Protein AF-A0A2M7G6U2-F1 (afdb_monomer_lite)

Sequence (77 aa):
MVVARKLRKDPKLRELPVLIITGIREQIAFLFPGQPVHPHFVELDELVEKPVEPKLLLEKVSTLLKMAEEKRSQAKK

pLDDT: mean 73.67, std 17.25, range [39.06, 95.0]

Structure (mmCIF, N/CA/C/O backbone):
data_AF-A0A2M7G6U2-F1
#
_entry.id   AF-A0A2M7G6U2-F1
#
loop_
_atom_site.group_PDB
_atom_site.id
_atom_site.type_symbol
_atom_site.label_atom_id
_atom_site.label_alt_id
_atom_site.label_comp_id
_atom_site.label_asym_id
_atom_site.label_entity_id
_atom_site.label_seq_id
_atom_site.pdbx_PDB_ins_code
_atom_site.Cartn_x
_atom_site.Cartn_y
_atom_site.Cartn_z
_atom_site.occupancy
_atom_site.B_iso_or_equiv
_atom_site.auth_seq_id
_atom_site.auth_comp_id
_atom_site.auth_asym_id
_atom_site.auth_atom_id
_atom_site.pdbx_PDB_model_num
ATOM 1 N N . MET A 1 1 ? -7.335 -3.731 -8.930 1.00 58.84 1 MET A N 1
ATOM 2 C CA . MET A 1 1 ? -8.408 -2.917 -8.302 1.00 58.84 1 MET A CA 1
ATOM 3 C C . MET A 1 1 ? -9.515 -3.738 -7.630 1.00 58.84 1 MET A C 1
ATOM 5 O O . MET A 1 1 ? -9.977 -3.315 -6.580 1.00 58.84 1 MET A O 1
ATOM 9 N N . VAL A 1 2 ? -9.919 -4.910 -8.151 1.00 68.50 2 VAL A N 1
ATOM 10 C CA . VAL A 1 2 ? -10.939 -5.786 -7.516 1.00 68.50 2 VAL A CA 1
ATOM 11 C C . VAL A 1 2 ? -10.618 -6.115 -6.051 1.00 68.50 2 VAL A C 1
ATOM 13 O O . VAL A 1 2 ? -11.503 -6.042 -5.207 1.00 68.50 2 VAL A O 1
ATOM 16 N N . VAL A 1 3 ? -9.353 -6.414 -5.738 1.00 80.31 3 VAL A N 1
ATOM 17 C CA . VAL A 1 3 ? -8.906 -6.676 -4.357 1.00 80.31 3 VAL A CA 1
ATOM 18 C C . VAL A 1 3 ? -9.100 -5.448 -3.470 1.00 80.31 3 VAL A C 1
ATOM 20 O O . VAL A 1 3 ? -9.748 -5.555 -2.441 1.00 80.31 3 VAL A O 1
ATOM 23 N N . ALA A 1 4 ? -8.647 -4.267 -3.897 1.00 77.31 4 ALA A N 1
ATOM 24 C CA . ALA A 1 4 ? -8.847 -3.036 -3.131 1.00 77.31 4 ALA A CA 1
ATOM 25 C C . ALA A 1 4 ? -10.330 -2.716 -2.880 1.00 77.31 4 ALA A C 1
ATOM 27 O O . ALA A 1 4 ? -10.706 -2.336 -1.776 1.00 77.31 4 ALA A O 1
ATOM 28 N N . ARG A 1 5 ? -11.203 -2.960 -3.868 1.00 77.00 5 ARG A N 1
ATOM 29 C CA . ARG A 1 5 ? -12.659 -2.837 -3.686 1.00 77.00 5 ARG A CA 1
ATOM 30 C C . ARG A 1 5 ? -13.203 -3.827 -2.656 1.00 77.00 5 ARG A C 1
ATOM 32 O O . ARG A 1 5 ? -14.105 -3.475 -1.907 1.00 77.00 5 ARG A O 1
ATOM 39 N N . LYS A 1 6 ? -12.679 -5.056 -2.612 1.00 83.25 6 LYS A N 1
ATOM 40 C CA . LYS A 1 6 ? -13.041 -6.041 -1.582 1.00 83.25 6 LYS A CA 1
ATOM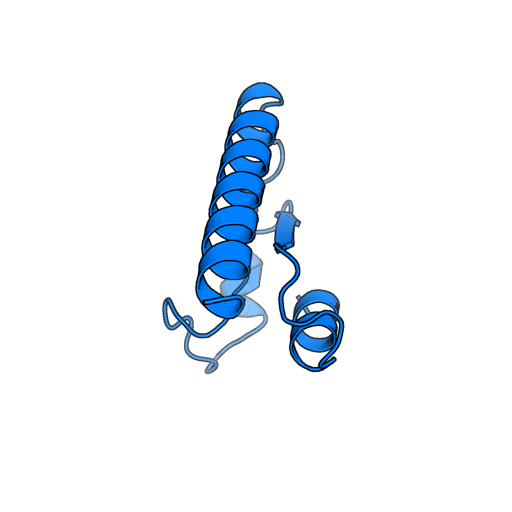 41 C C . LYS A 1 6 ? -12.555 -5.605 -0.196 1.00 83.25 6 LYS A C 1
ATOM 43 O O . LYS A 1 6 ? -13.337 -5.692 0.739 1.00 83.25 6 LYS A O 1
ATOM 48 N N . LEU A 1 7 ? -11.336 -5.064 -0.087 1.00 84.19 7 LEU A N 1
ATOM 49 C CA . LEU A 1 7 ? -10.799 -4.524 1.170 1.00 84.19 7 LEU A CA 1
ATOM 50 C C . LEU A 1 7 ? -11.691 -3.408 1.733 1.00 84.19 7 LEU A C 1
ATOM 52 O O . LEU A 1 7 ? -12.030 -3.444 2.908 1.00 84.19 7 LEU A O 1
ATOM 56 N N . ARG A 1 8 ? -12.154 -2.473 0.892 1.00 80.12 8 ARG A N 1
ATOM 57 C CA . ARG A 1 8 ? -13.053 -1.383 1.324 1.00 80.12 8 ARG A CA 1
ATOM 58 C C . ARG A 1 8 ? -14.461 -1.843 1.718 1.00 80.12 8 ARG A C 1
ATOM 60 O O . ARG A 1 8 ? -15.136 -1.150 2.470 1.00 80.12 8 ARG A O 1
ATOM 67 N N . LYS A 1 9 ? -14.915 -3.003 1.235 1.00 84.06 9 LYS A N 1
ATOM 68 C CA . LYS A 1 9 ? -16.208 -3.588 1.631 1.00 84.06 9 LYS A CA 1
ATOM 69 C C . LYS A 1 9 ? -16.148 -4.337 2.961 1.00 84.06 9 LYS A C 1
ATOM 71 O O . LYS A 1 9 ? -17.197 -4.562 3.556 1.00 84.06 9 LYS A O 1
ATOM 76 N N . ASP A 1 10 ? -14.962 -4.737 3.411 1.00 87.94 10 ASP A N 1
ATOM 77 C CA . ASP A 1 10 ? -14.789 -5.438 4.679 1.00 87.94 10 ASP A CA 1
ATOM 78 C C . ASP A 1 10 ? -14.682 -4.419 5.833 1.00 87.94 10 ASP A C 1
ATOM 80 O O . ASP A 1 10 ? -13.743 -3.620 5.851 1.00 87.94 10 ASP A O 1
ATOM 84 N N . PRO A 1 11 ? -15.593 -4.432 6.826 1.00 88.94 11 PRO A N 1
ATOM 85 C CA . PRO A 1 11 ? -15.573 -3.479 7.937 1.00 88.94 11 PRO A CA 1
ATOM 86 C C . PRO A 1 11 ? -14.271 -3.457 8.743 1.00 88.94 11 PRO A C 1
ATOM 88 O O . PRO A 1 11 ? -13.958 -2.429 9.340 1.00 88.94 11 PRO A O 1
ATOM 91 N N . LYS A 1 12 ? -13.521 -4.566 8.771 1.00 89.12 12 LYS A N 1
ATOM 92 C CA . LYS A 1 12 ? -12.247 -4.687 9.491 1.00 89.12 12 LYS A CA 1
ATOM 93 C C . LYS A 1 12 ? -11.060 -4.181 8.677 1.00 89.12 12 LYS A C 1
ATOM 95 O O . LYS A 1 12 ? -10.041 -3.829 9.260 1.00 89.12 12 LYS A O 1
ATOM 100 N N . LEU A 1 13 ? -11.170 -4.178 7.349 1.00 87.19 13 LEU A N 1
ATOM 101 C CA . LEU A 1 13 ? -10.064 -3.850 6.441 1.00 87.19 13 LEU A CA 1
ATOM 102 C C . LEU A 1 13 ? -10.256 -2.511 5.726 1.00 87.19 13 LEU A C 1
ATOM 104 O O . LEU A 1 13 ? -9.299 -1.985 5.162 1.00 87.19 13 LEU A O 1
ATOM 108 N N . ARG A 1 14 ? -11.463 -1.937 5.769 1.00 85.25 14 ARG A N 1
ATOM 109 C CA . ARG A 1 14 ? -11.814 -0.704 5.053 1.00 85.25 14 ARG A CA 1
ATOM 110 C C . ARG A 1 14 ? -11.020 0.527 5.460 1.00 85.25 14 ARG A C 1
ATOM 112 O O . ARG A 1 14 ? -11.084 1.508 4.737 1.00 85.25 14 ARG A O 1
ATOM 119 N N . GLU A 1 15 ? -10.300 0.498 6.576 1.00 84.19 15 GLU A N 1
ATOM 120 C CA . GLU A 1 15 ? -9.468 1.617 7.040 1.00 84.19 15 GLU A CA 1
ATOM 121 C C . GLU A 1 15 ? -7.985 1.458 6.675 1.00 84.19 15 GLU A C 1
ATOM 123 O O . GLU A 1 15 ? -7.198 2.373 6.903 1.00 84.19 15 GLU A O 1
ATOM 128 N N . LEU A 1 16 ? -7.581 0.319 6.099 1.00 86.12 16 LEU A N 1
ATOM 129 C CA . LEU A 1 16 ? -6.184 0.094 5.736 1.00 86.12 16 LEU A CA 1
ATOM 130 C C . LEU A 1 16 ? -5.754 1.026 4.591 1.00 86.12 16 LEU A C 1
ATOM 132 O O . LEU A 1 16 ? -6.497 1.157 3.611 1.00 86.12 16 LEU A O 1
ATOM 136 N N . PRO A 1 17 ? -4.556 1.635 4.674 1.00 87.38 17 PRO A N 1
ATOM 137 C CA . PRO A 1 17 ? -3.995 2.377 3.557 1.00 87.38 17 PRO A CA 1
ATOM 138 C C . PRO A 1 17 ? -3.629 1.422 2.411 1.00 87.38 17 PRO A C 1
ATOM 140 O O . PRO A 1 17 ? -3.022 0.372 2.641 1.00 87.38 17 PRO A O 1
ATOM 143 N N . VAL A 1 18 ? -3.980 1.771 1.168 1.00 85.69 18 VAL A N 1
ATOM 144 C CA . VAL A 1 18 ? -3.719 0.929 -0.017 1.00 85.69 18 VAL A CA 1
ATOM 145 C C . VAL A 1 18 ? -2.995 1.710 -1.113 1.00 85.69 18 VAL A C 1
ATOM 147 O O . VAL A 1 18 ? -3.560 2.622 -1.713 1.00 85.69 18 VAL A O 1
ATOM 150 N N . LEU A 1 19 ? -1.779 1.265 -1.442 1.00 85.94 19 LEU A N 1
ATOM 151 C CA . LEU A 1 19 ? -0.984 1.725 -2.584 1.00 85.94 19 LEU A CA 1
ATOM 152 C C . LEU A 1 19 ? -1.054 0.699 -3.726 1.00 85.94 19 LEU A C 1
ATOM 154 O O . LEU A 1 19 ? -0.710 -0.470 -3.540 1.00 85.94 19 LEU A O 1
ATOM 158 N N . ILE A 1 20 ? -1.464 1.124 -4.924 1.00 84.81 20 ILE A N 1
ATOM 159 C CA . ILE A 1 20 ? -1.411 0.282 -6.130 1.00 84.81 20 ILE A CA 1
ATOM 160 C C . ILE A 1 20 ? -0.165 0.608 -6.949 1.00 84.81 20 ILE A C 1
ATOM 162 O O . ILE A 1 20 ? 0.081 1.765 -7.266 1.00 84.81 20 ILE A O 1
ATOM 166 N N . ILE A 1 21 ? 0.559 -0.429 -7.381 1.00 86.25 21 ILE A N 1
ATOM 167 C CA . ILE A 1 21 ? 1.705 -0.313 -8.292 1.00 86.25 21 ILE A CA 1
ATOM 168 C C . ILE A 1 21 ? 1.423 -1.135 -9.558 1.00 86.25 21 ILE A C 1
ATOM 170 O O . ILE A 1 21 ? 1.209 -2.346 -9.474 1.00 86.25 21 ILE A O 1
ATOM 174 N N . THR A 1 22 ? 1.419 -0.509 -10.735 1.00 81.56 22 THR A N 1
ATOM 175 C CA . THR A 1 22 ? 0.992 -1.137 -12.003 1.00 81.56 22 THR A CA 1
ATOM 176 C C . THR A 1 22 ? 1.826 -0.671 -13.198 1.00 81.56 22 THR A C 1
ATOM 178 O O . THR A 1 22 ? 2.329 0.436 -13.177 1.00 81.56 22 THR A O 1
ATOM 181 N N . GLY A 1 23 ? 1.980 -1.484 -14.248 1.00 81.50 23 GLY A N 1
ATOM 182 C CA . GLY A 1 23 ? 2.690 -1.099 -15.486 1.00 81.50 23 GLY A CA 1
ATOM 183 C C . GLY A 1 23 ? 1.778 -0.709 -16.656 1.00 81.50 23 GLY A C 1
ATOM 184 O O . GLY A 1 23 ? 2.240 -0.663 -17.785 1.00 81.50 23 GLY A O 1
ATOM 185 N N . ILE A 1 24 ? 0.475 -0.534 -16.408 1.00 72.25 24 ILE A N 1
ATOM 186 C CA . ILE A 1 24 ? -0.551 -0.326 -17.448 1.00 72.25 24 ILE A CA 1
ATOM 187 C C . ILE A 1 24 ? -1.500 0.823 -17.082 1.00 72.25 24 ILE A C 1
ATOM 189 O O . ILE A 1 24 ? -2.719 0.649 -17.030 1.00 72.25 24 ILE A O 1
ATOM 193 N N . ARG A 1 25 ? -0.955 2.001 -16.748 1.00 65.75 25 ARG A N 1
ATOM 194 C CA . ARG A 1 25 ? -1.750 3.117 -16.210 1.00 65.75 25 ARG A CA 1
ATOM 195 C C . ARG A 1 25 ? -2.865 3.566 -17.162 1.00 65.75 25 ARG A C 1
ATOM 197 O O . ARG A 1 25 ? -3.996 3.747 -16.716 1.00 65.75 25 ARG A O 1
ATOM 204 N N . GLU A 1 26 ? -2.581 3.664 -18.459 1.00 57.69 26 GLU A N 1
ATOM 205 C CA . GLU A 1 26 ? -3.542 4.099 -19.488 1.00 57.69 26 GLU A CA 1
ATOM 206 C C . GLU A 1 26 ? -4.719 3.125 -19.671 1.00 57.69 26 GLU A C 1
ATOM 208 O O . GLU A 1 26 ? -5.857 3.544 -19.886 1.00 57.69 26 GLU A O 1
ATOM 213 N N . GLN A 1 27 ? -4.492 1.821 -19.485 1.00 56.06 27 GLN A N 1
ATOM 214 C CA . GLN A 1 27 ? -5.548 0.811 -19.599 1.00 56.06 27 GLN A CA 1
ATOM 215 C C . GLN A 1 27 ? -6.515 0.827 -18.409 1.00 56.06 27 GLN A C 1
ATOM 217 O O . GLN A 1 27 ? -7.605 0.271 -18.505 1.00 56.06 27 GLN A O 1
ATOM 222 N N . ILE A 1 28 ? -6.177 1.478 -17.291 1.00 57.94 28 ILE A N 1
ATOM 223 C CA . ILE A 1 28 ? -7.079 1.551 -16.131 1.00 57.94 28 ILE A CA 1
ATOM 224 C C . ILE A 1 28 ? -8.306 2.409 -16.443 1.00 57.94 28 ILE A C 1
ATOM 226 O O . ILE A 1 28 ? -9.409 2.022 -16.068 1.00 57.94 28 ILE A O 1
ATOM 230 N N . ALA A 1 29 ? -8.153 3.518 -17.172 1.00 51.28 29 ALA A N 1
ATOM 231 C CA . ALA A 1 29 ? -9.297 4.311 -17.628 1.00 51.28 29 ALA A CA 1
ATOM 232 C C . ALA A 1 29 ? -10.191 3.515 -18.602 1.00 51.28 29 ALA A C 1
ATOM 234 O O . ALA A 1 29 ? -11.412 3.645 -18.576 1.00 51.28 29 ALA A O 1
ATOM 235 N N . PHE A 1 30 ? -9.583 2.635 -19.406 1.00 48.56 30 PHE A N 1
ATOM 236 C CA . PHE A 1 30 ? -10.271 1.779 -20.375 1.00 48.56 30 PHE A CA 1
ATOM 237 C C . PHE A 1 30 ? -10.968 0.560 -19.748 1.00 48.56 30 PHE A C 1
ATOM 239 O O . PHE A 1 30 ? -11.988 0.106 -20.255 1.00 48.56 30 PHE A O 1
ATOM 246 N N . LEU A 1 31 ? -10.458 0.031 -18.632 1.00 52.06 31 LEU A N 1
ATOM 247 C CA . LEU A 1 31 ? -11.047 -1.118 -17.932 1.00 52.06 31 LEU A CA 1
ATOM 248 C C . LEU A 1 31 ? -12.305 -0.759 -17.118 1.00 52.06 31 LEU A C 1
ATOM 250 O O . LEU A 1 31 ? -12.990 -1.663 -16.636 1.00 52.06 31 LEU A O 1
ATOM 254 N N . PHE A 1 32 ? -12.625 0.531 -16.959 1.00 55.28 32 PHE A N 1
ATOM 255 C CA . PHE A 1 32 ? -13.792 1.000 -16.199 1.00 55.28 32 PHE A CA 1
ATOM 256 C C . PHE A 1 32 ? -14.563 2.135 -16.911 1.00 55.28 32 PHE A C 1
ATOM 258 O O . PHE A 1 32 ? -14.740 3.210 -16.332 1.00 55.28 32 PHE A O 1
ATOM 265 N N . PRO A 1 33 ? -15.059 1.923 -18.146 1.00 43.94 33 PRO A N 1
ATOM 266 C CA . PRO A 1 33 ? -15.826 2.935 -18.865 1.00 43.94 33 PRO A CA 1
ATOM 267 C C . PRO A 1 33 ? -17.153 3.205 -18.140 1.00 43.94 33 PRO A C 1
ATOM 269 O O . PRO A 1 33 ? -17.876 2.280 -17.770 1.00 43.94 33 PRO A O 1
ATOM 272 N N . GLY A 1 34 ? -17.465 4.479 -17.896 1.00 47.69 34 GLY A N 1
ATOM 273 C CA . GLY A 1 34 ? -18.704 4.900 -17.229 1.00 47.69 34 GLY A CA 1
ATOM 274 C C . GLY A 1 34 ? -18.704 4.795 -15.700 1.00 47.69 34 GLY A C 1
ATOM 275 O O . GLY A 1 34 ? -19.698 5.152 -15.070 1.00 47.69 34 GLY A O 1
ATOM 276 N N . GLN A 1 35 ? -17.609 4.357 -15.072 1.00 46.38 35 GLN A N 1
ATOM 277 C CA . GLN A 1 35 ? -17.439 4.559 -13.633 1.00 46.38 35 GLN A CA 1
ATOM 278 C C . GLN A 1 35 ? -16.767 5.916 -13.438 1.00 46.38 35 GLN A C 1
ATOM 280 O O . GLN A 1 35 ? -15.685 6.118 -13.992 1.00 46.38 35 GLN A O 1
ATOM 285 N N . PRO A 1 36 ? -17.369 6.859 -12.691 1.00 41.59 36 PRO A N 1
ATOM 286 C CA . PRO A 1 36 ? -16.719 8.129 -12.457 1.00 41.59 36 PRO A CA 1
ATOM 287 C C . PRO A 1 36 ? -15.381 7.840 -11.778 1.00 41.59 36 PRO A C 1
ATOM 289 O O . PRO A 1 36 ? -15.330 7.345 -10.651 1.00 41.59 36 PRO A O 1
ATOM 292 N N . VAL A 1 37 ? -14.289 8.194 -12.456 1.00 46.34 37 VAL A N 1
ATOM 293 C CA . VAL A 1 37 ? -12.991 8.494 -11.838 1.00 46.34 37 VAL A CA 1
ATOM 294 C C . VAL A 1 37 ? -13.162 9.797 -11.049 1.00 46.34 37 VAL A C 1
ATOM 296 O O . VAL A 1 37 ? -12.48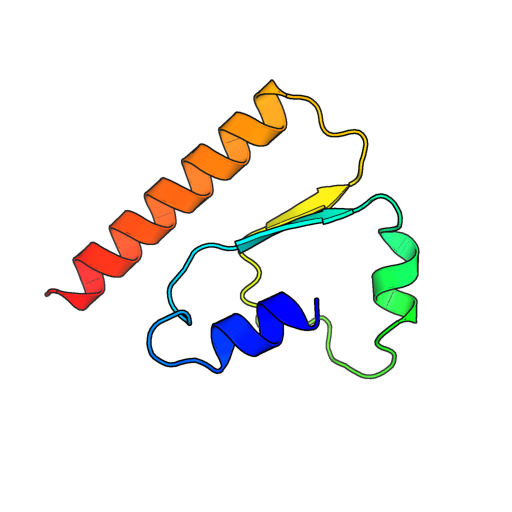7 10.796 -11.259 1.00 46.34 37 VAL A O 1
ATOM 299 N N . HIS A 1 38 ? -14.167 9.827 -10.172 1.00 39.06 38 HIS A N 1
ATOM 300 C CA . HIS A 1 38 ? -14.329 10.889 -9.210 1.00 39.06 38 HIS A CA 1
ATOM 301 C C . HIS A 1 38 ? -13.109 10.790 -8.290 1.00 39.06 38 HIS A C 1
ATOM 303 O O . HIS A 1 38 ? -12.785 9.674 -7.869 1.00 39.06 38 HIS A O 1
ATOM 309 N N . PRO A 1 39 ? -12.474 11.910 -7.910 1.00 42.19 39 PRO A N 1
ATOM 310 C CA . PRO A 1 39 ? -11.349 11.932 -6.967 1.00 42.19 39 PRO A CA 1
ATOM 311 C C . PRO A 1 39 ? -11.615 11.185 -5.646 1.00 42.19 39 PRO A C 1
ATOM 313 O O . PRO A 1 39 ? -10.690 10.867 -4.914 1.00 42.19 39 PRO A O 1
ATOM 316 N N . HIS A 1 40 ? -12.888 10.893 -5.361 1.00 40.31 40 HIS A N 1
ATOM 317 C CA . HIS A 1 40 ? -13.380 10.215 -4.167 1.00 40.31 40 HIS A CA 1
ATOM 318 C C . HIS A 1 40 ? -13.816 8.748 -4.383 1.00 40.31 40 HIS A C 1
ATOM 320 O O . HIS A 1 40 ? -14.157 8.084 -3.411 1.00 40.31 40 HIS A O 1
ATOM 326 N N . PHE A 1 41 ? -13.859 8.216 -5.617 1.00 39.44 41 PHE A N 1
ATOM 327 C CA . PHE A 1 41 ? -14.506 6.913 -5.901 1.00 39.44 41 PHE A CA 1
ATOM 328 C C . PHE A 1 41 ? -13.582 5.693 -5.900 1.00 39.44 41 PHE A C 1
ATOM 330 O O . PHE A 1 41 ? -14.004 4.547 -6.080 1.00 39.44 41 PHE A O 1
ATOM 337 N N . VAL A 1 42 ? -12.317 5.921 -5.600 1.00 43.78 42 VAL A N 1
ATOM 338 C CA . VAL A 1 42 ? -11.493 4.904 -4.979 1.00 43.78 42 VAL A CA 1
ATOM 339 C C . VAL A 1 42 ? -10.751 5.636 -3.887 1.00 43.78 42 VAL A C 1
ATOM 341 O O . VAL A 1 42 ? -9.851 6.412 -4.174 1.00 43.78 42 VAL A O 1
ATOM 344 N N . GLU A 1 43 ? -11.104 5.372 -2.635 1.00 47.16 43 GLU A N 1
ATOM 345 C CA . GLU A 1 43 ? -10.147 5.460 -1.536 1.00 47.16 43 GLU A CA 1
ATOM 346 C C . GLU A 1 43 ? -9.032 4.435 -1.826 1.00 47.16 43 GLU A C 1
ATOM 348 O O . GLU A 1 43 ? -8.942 3.363 -1.236 1.00 47.16 43 GLU A O 1
ATOM 353 N N . LEU A 1 44 ? -8.260 4.660 -2.875 1.00 51.97 44 LEU A N 1
ATOM 354 C CA . LEU A 1 44 ? -6.959 4.080 -3.093 1.00 51.97 44 LEU A CA 1
ATOM 355 C C . LEU A 1 44 ? -6.053 5.223 -2.744 1.00 51.97 44 LEU A C 1
ATOM 357 O O . LEU A 1 44 ? -6.030 6.218 -3.464 1.00 51.97 44 LEU A O 1
ATOM 361 N N . ASP A 1 45 ? -5.410 5.114 -1.593 1.00 58.25 45 ASP A N 1
ATOM 362 C CA . ASP A 1 45 ? -4.686 6.242 -1.049 1.00 58.25 45 ASP A CA 1
ATOM 363 C C . ASP A 1 45 ? -3.552 6.672 -1.999 1.00 58.25 45 ASP A C 1
ATOM 365 O O . ASP A 1 45 ? -3.185 7.842 -1.992 1.00 58.25 45 ASP A O 1
ATOM 369 N N . GLU A 1 46 ? -3.076 5.789 -2.900 1.00 64.88 46 GLU A N 1
ATOM 370 C CA . GLU A 1 46 ? -2.226 6.202 -4.022 1.00 64.88 46 GLU A CA 1
ATOM 371 C C . GLU A 1 46 ? -2.116 5.172 -5.176 1.00 64.88 46 GLU A C 1
ATOM 373 O O . GLU A 1 46 ? -2.276 3.961 -4.984 1.00 64.88 46 GLU A O 1
ATOM 378 N N . LEU A 1 47 ? -1.805 5.643 -6.394 1.00 73.56 47 LEU A N 1
ATOM 379 C CA . LEU A 1 47 ? -1.509 4.825 -7.584 1.00 73.56 47 LEU A CA 1
ATOM 380 C C . LEU A 1 47 ? -0.148 5.218 -8.171 1.00 73.56 47 LEU A C 1
ATOM 382 O O . LEU A 1 47 ? 0.105 6.397 -8.417 1.00 73.56 47 LEU A O 1
ATOM 386 N N . VAL A 1 48 ? 0.696 4.228 -8.463 1.00 80.88 48 VAL A N 1
ATOM 387 C CA . VAL A 1 48 ? 2.044 4.419 -9.009 1.00 80.88 48 VAL A CA 1
ATOM 388 C C . VAL A 1 48 ? 2.280 3.528 -10.225 1.00 80.88 48 VAL A C 1
ATOM 390 O O . VAL A 1 48 ? 1.886 2.359 -10.252 1.00 80.88 48 VAL A O 1
ATOM 393 N N . GLU A 1 49 ? 2.932 4.092 -11.237 1.00 83.12 49 GLU A N 1
ATOM 394 C CA . GLU A 1 49 ? 3.328 3.373 -12.443 1.00 83.12 49 GLU A CA 1
ATOM 395 C C . GLU A 1 49 ? 4.697 2.702 -12.281 1.00 83.12 49 GLU A C 1
ATOM 397 O O . GLU A 1 49 ? 5.584 3.216 -11.601 1.00 83.12 49 GLU A O 1
ATOM 402 N N . LYS A 1 50 ? 4.864 1.529 -12.892 1.00 85.88 50 LYS A N 1
ATOM 403 C CA . LYS A 1 50 ? 6.154 0.849 -12.993 1.00 85.88 50 LYS A CA 1
ATOM 404 C C . LYS A 1 50 ? 6.936 1.367 -14.209 1.00 85.88 50 LYS A C 1
ATOM 406 O O . LYS A 1 50 ? 6.329 1.557 -15.257 1.00 85.88 50 LYS A O 1
ATOM 411 N N . PRO A 1 51 ? 8.274 1.448 -14.120 1.00 90.12 51 PRO A N 1
ATOM 412 C CA . PRO A 1 51 ? 9.084 1.222 -12.924 1.00 90.12 51 PRO A CA 1
ATOM 413 C C . PRO A 1 51 ? 8.932 2.375 -11.924 1.00 90.12 51 PRO A C 1
ATOM 415 O O . PRO A 1 51 ? 8.892 3.539 -12.307 1.00 90.12 51 PRO A O 1
ATOM 418 N N . VAL A 1 52 ? 8.863 2.038 -10.636 1.00 87.31 52 VAL A N 1
ATOM 419 C CA . VAL A 1 52 ? 8.851 3.035 -9.561 1.00 87.31 52 VAL A CA 1
ATOM 420 C C . VAL A 1 52 ? 10.259 3.192 -9.008 1.00 87.31 52 VAL A C 1
ATOM 422 O O . VAL A 1 52 ? 10.941 2.199 -8.751 1.00 87.31 52 VAL A O 1
ATOM 425 N N . GLU A 1 53 ? 10.689 4.435 -8.818 1.00 93.19 53 GLU A N 1
ATOM 426 C CA . GLU A 1 53 ? 11.955 4.723 -8.153 1.00 93.19 53 GLU A CA 1
ATOM 427 C C . GLU A 1 53 ? 11.852 4.338 -6.650 1.00 93.19 53 GLU A C 1
ATOM 429 O O . GLU A 1 53 ? 10.845 4.650 -6.005 1.00 93.19 53 GLU A O 1
ATOM 434 N N . PRO A 1 54 ? 12.837 3.620 -6.070 1.00 94.62 54 PRO A N 1
ATOM 435 C CA . PRO A 1 54 ? 12.753 3.127 -4.691 1.00 94.62 54 PRO A CA 1
ATOM 436 C C . PRO A 1 54 ? 12.537 4.189 -3.600 1.00 94.62 54 PRO A C 1
ATOM 438 O O . PRO A 1 54 ? 11.735 3.965 -2.694 1.00 94.62 54 PRO A O 1
ATOM 441 N N . LYS A 1 55 ? 13.222 5.335 -3.655 1.00 94.56 55 LYS A N 1
ATOM 442 C CA . LYS A 1 55 ? 13.014 6.461 -2.730 1.00 94.56 55 LYS A CA 1
ATOM 443 C C . LYS A 1 55 ? 11.607 7.029 -2.866 1.00 94.56 55 LYS A C 1
ATOM 445 O O . LYS A 1 55 ? 10.944 7.211 -1.851 1.00 94.56 55 LYS A O 1
ATOM 450 N N . LEU A 1 56 ? 11.114 7.208 -4.090 1.00 88.69 56 LEU A N 1
ATOM 451 C CA . LEU A 1 56 ? 9.746 7.659 -4.343 1.00 88.69 56 LEU A CA 1
ATOM 452 C C . LEU A 1 56 ? 8.720 6.687 -3.743 1.00 88.69 56 LEU A C 1
ATOM 454 O O . LEU A 1 56 ? 7.720 7.113 -3.169 1.00 88.69 56 LEU A O 1
ATOM 458 N N . LEU A 1 57 ? 8.961 5.376 -3.835 1.00 90.94 57 LEU A N 1
ATOM 459 C CA . LEU A 1 57 ? 8.104 4.377 -3.195 1.00 90.94 57 LEU A CA 1
ATOM 460 C C . LEU A 1 57 ? 8.098 4.532 -1.665 1.00 90.94 57 LEU A C 1
ATOM 462 O O . LEU A 1 57 ? 7.031 4.497 -1.052 1.00 90.94 57 LEU A O 1
ATOM 466 N N . LEU A 1 58 ? 9.268 4.720 -1.052 1.00 95.00 58 LEU A N 1
ATOM 467 C CA . LEU A 1 58 ? 9.391 4.908 0.397 1.00 95.00 58 LEU A CA 1
ATOM 468 C C . LEU A 1 58 ? 8.704 6.194 0.877 1.00 95.00 58 LEU A C 1
ATOM 470 O O . LEU A 1 58 ? 8.027 6.174 1.905 1.00 95.00 58 LEU A O 1
ATOM 474 N N . GLU A 1 59 ? 8.831 7.292 0.133 1.00 91.38 59 GLU A N 1
ATOM 475 C CA . GLU A 1 59 ? 8.168 8.567 0.434 1.00 91.38 59 GLU A CA 1
ATOM 476 C C . GLU A 1 59 ? 6.642 8.429 0.435 1.00 91.38 59 GLU A C 1
ATOM 478 O O . GLU A 1 59 ? 5.967 8.882 1.366 1.00 91.38 59 GLU A O 1
ATOM 483 N N . LYS A 1 60 ? 6.102 7.732 -0.568 1.00 86.69 60 LYS A N 1
ATOM 484 C CA . LYS A 1 60 ? 4.668 7.441 -0.686 1.00 86.69 60 LYS A CA 1
ATOM 485 C C . LYS A 1 60 ? 4.170 6.592 0.474 1.00 86.69 60 LYS A C 1
AT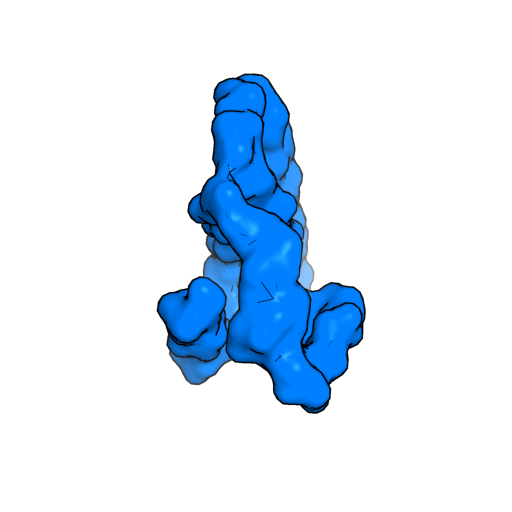OM 487 O O . LYS A 1 60 ? 3.239 6.980 1.172 1.00 86.69 60 LYS A O 1
ATOM 492 N N . VAL A 1 61 ? 4.849 5.481 0.765 1.00 90.31 61 VAL A N 1
ATOM 493 C CA . VAL A 1 61 ? 4.503 4.617 1.906 1.00 90.31 61 VAL A CA 1
ATOM 494 C C . VAL A 1 61 ? 4.547 5.390 3.228 1.00 90.31 61 VAL A C 1
ATOM 496 O O . VAL A 1 61 ? 3.617 5.279 4.024 1.00 90.31 61 VAL A O 1
ATOM 499 N N . SER A 1 62 ? 5.577 6.210 3.454 1.00 91.44 62 SER A N 1
ATOM 500 C CA . SER A 1 62 ? 5.697 7.043 4.660 1.00 91.44 62 SER A CA 1
ATOM 501 C C . SER A 1 62 ? 4.520 8.011 4.809 1.00 91.44 62 SER A C 1
ATOM 503 O O . SER A 1 62 ? 3.946 8.139 5.890 1.00 91.44 62 SER A O 1
ATOM 505 N N . THR A 1 63 ? 4.111 8.644 3.710 1.00 87.19 63 THR A N 1
ATOM 506 C CA . THR A 1 63 ? 2.967 9.565 3.678 1.00 87.19 63 THR A CA 1
ATOM 507 C C . THR A 1 63 ? 1.662 8.844 4.011 1.00 87.19 63 THR A C 1
ATOM 509 O O . THR A 1 63 ? 0.911 9.289 4.880 1.00 87.19 63 THR A O 1
ATOM 512 N N . LEU A 1 64 ? 1.425 7.687 3.390 1.00 87.12 64 LEU A N 1
ATOM 513 C CA . LEU A 1 64 ? 0.230 6.877 3.627 1.00 87.12 64 LEU A CA 1
ATOM 514 C C . LEU A 1 64 ? 0.109 6.400 5.074 1.00 87.12 64 LEU A C 1
ATOM 516 O O . LEU A 1 64 ? -0.986 6.413 5.638 1.00 87.12 64 LEU A O 1
ATOM 520 N N . LEU A 1 65 ? 1.225 6.001 5.686 1.00 88.94 65 LEU A N 1
ATOM 521 C CA . LEU A 1 65 ? 1.243 5.575 7.082 1.00 88.94 65 LEU A CA 1
ATOM 522 C C . LEU A 1 65 ? 0.911 6.733 8.030 1.00 88.94 65 LEU A C 1
ATOM 524 O O . LEU A 1 65 ? 0.062 6.559 8.901 1.00 88.94 65 LEU A O 1
ATOM 528 N N . LYS A 1 66 ? 1.483 7.926 7.815 1.00 88.12 66 LYS A N 1
ATOM 529 C CA . LYS A 1 66 ? 1.164 9.123 8.617 1.00 88.12 66 LYS A CA 1
ATOM 530 C C . LYS A 1 66 ? -0.317 9.488 8.534 1.00 88.12 66 LYS A C 1
ATOM 532 O O . LYS A 1 66 ? -0.968 9.671 9.558 1.00 88.12 66 LYS A O 1
ATOM 537 N N . MET A 1 67 ? -0.879 9.510 7.325 1.00 83.12 67 MET A N 1
ATOM 538 C CA . MET A 1 67 ? -2.305 9.791 7.127 1.00 83.12 67 MET A CA 1
ATOM 539 C C . MET A 1 67 ? -3.200 8.744 7.806 1.00 83.12 67 MET A C 1
ATOM 541 O O . MET A 1 67 ? -4.244 9.083 8.365 1.00 83.12 67 MET A O 1
ATOM 545 N N . ALA A 1 68 ? -2.810 7.467 7.770 1.00 85.31 68 ALA A N 1
ATOM 546 C CA . ALA A 1 68 ? -3.544 6.401 8.446 1.00 85.31 68 ALA A CA 1
ATOM 547 C C . ALA A 1 68 ? -3.491 6.547 9.978 1.00 85.31 68 ALA A C 1
ATOM 549 O O . ALA A 1 68 ? -4.505 6.343 10.651 1.00 85.31 68 ALA A O 1
ATOM 550 N N . GLU A 1 69 ? -2.345 6.938 10.538 1.00 87.12 69 GLU A N 1
ATOM 551 C C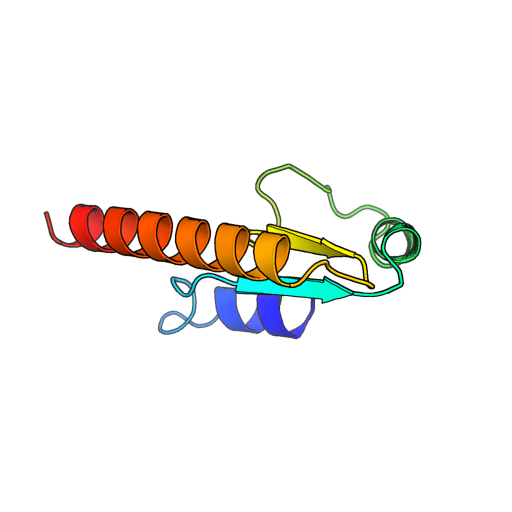A . GLU A 1 69 ? -2.194 7.230 11.967 1.00 87.12 69 GLU A CA 1
ATOM 552 C C . GLU A 1 69 ? -3.053 8.421 12.403 1.00 87.12 69 GLU A C 1
ATOM 554 O O . GLU A 1 69 ? -3.768 8.327 13.404 1.00 87.12 69 GLU A O 1
ATOM 559 N N . GLU A 1 70 ? -3.056 9.506 11.627 1.00 85.38 70 GLU A N 1
ATOM 560 C CA . GLU A 1 70 ? -3.890 10.684 11.875 1.00 85.38 70 GLU A CA 1
ATOM 561 C C . GLU A 1 70 ? -5.378 10.322 11.881 1.00 85.38 70 GLU A C 1
ATOM 563 O O . GLU A 1 70 ? -6.072 10.604 12.863 1.00 85.38 70 GLU A O 1
ATOM 568 N N . LYS A 1 71 ? -5.860 9.609 10.852 1.00 81.69 71 LYS A N 1
ATOM 569 C CA . LYS A 1 71 ? -7.251 9.123 10.779 1.00 81.69 71 LYS A CA 1
ATOM 570 C C . LYS A 1 71 ? -7.609 8.256 1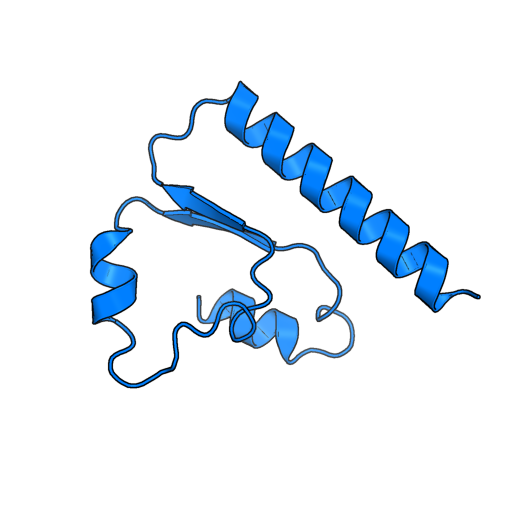1.988 1.00 81.69 71 LYS A C 1
ATOM 572 O O . LYS A 1 71 ? -8.656 8.450 12.606 1.00 81.69 71 LYS A O 1
ATOM 577 N N . ARG A 1 72 ? -6.719 7.341 12.383 1.00 8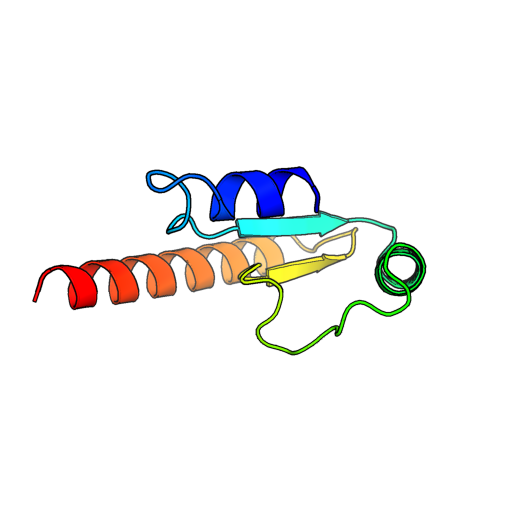1.50 72 ARG A N 1
ATOM 578 C CA . ARG A 1 72 ? -6.922 6.465 13.546 1.00 81.50 72 ARG A CA 1
ATOM 579 C C . ARG A 1 72 ? -6.931 7.233 14.870 1.00 81.50 72 ARG A C 1
ATOM 581 O O . ARG A 1 72 ? -7.625 6.825 15.798 1.00 81.50 72 ARG A O 1
ATOM 588 N N . SER A 1 73 ? -6.166 8.318 14.978 1.00 81.38 73 SER A N 1
ATOM 589 C CA . SER A 1 73 ? -6.151 9.182 16.164 1.00 81.38 73 SER A CA 1
ATOM 590 C C . SER A 1 73 ? -7.433 10.012 16.297 1.00 81.38 73 SER A C 1
ATOM 592 O O . SER A 1 73 ? -7.923 10.195 17.409 1.00 81.38 73 SER A O 1
ATOM 594 N N . GLN A 1 74 ? -8.013 10.446 15.173 1.00 72.44 74 GLN A N 1
ATOM 595 C CA . GLN A 1 74 ? -9.278 11.182 15.129 1.00 72.44 74 GLN A CA 1
ATOM 596 C C . GLN A 1 74 ? -10.480 10.280 15.425 1.00 72.44 74 GLN A C 1
ATOM 598 O O . GLN A 1 74 ? -11.373 10.698 16.144 1.00 72.44 74 GLN A O 1
ATOM 603 N N . ALA A 1 75 ? -10.474 9.029 14.956 1.00 70.06 75 ALA A N 1
ATOM 604 C CA . ALA A 1 75 ? -11.535 8.056 15.234 1.00 70.06 75 ALA A CA 1
ATOM 605 C C . ALA A 1 75 ? -11.580 7.559 16.698 1.00 70.06 75 ALA A C 1
ATOM 607 O O . ALA A 1 75 ? -12.532 6.888 17.089 1.00 70.06 75 ALA A O 1
ATOM 608 N N . LYS A 1 76 ? -10.537 7.835 17.498 1.00 59.62 76 LYS A N 1
ATOM 609 C CA . LYS A 1 76 ? -10.465 7.496 18.933 1.00 59.62 76 LYS A CA 1
ATOM 610 C C . LYS A 1 76 ? -10.838 8.656 19.868 1.00 59.62 76 LYS A C 1
ATOM 612 O O . LYS A 1 76 ? -10.890 8.426 21.076 1.00 59.62 76 LYS A O 1
ATOM 617 N N . LYS A 1 77 ? -11.017 9.871 19.342 1.00 50.41 77 LYS A N 1
ATOM 618 C CA . LYS A 1 77 ? -11.531 11.031 20.085 1.00 50.41 77 LYS A CA 1
ATOM 619 C C . LYS A 1 77 ? -13.045 11.099 19.959 1.00 50.41 77 LYS A C 1
ATOM 621 O O . LYS A 1 77 ? -13.659 11.554 20.945 1.00 50.41 77 LYS A O 1
#

Foldseek 3Di:
DVVQVVLCVDPVRVLDAAEAEEACVVCVCVVDPPDPPPVPPRSNVYYHHPPDDPVNVVVSVVVSVVVSVVVVVVVVD

Radius of gyration: 13.88 Å; chains: 1; bounding box: 32×19×40 Å

Secondary structure (DSSP, 8-state):
-HHHHHHHHSTTTTTS--EEEES-HHHHHHTSTTS---TTS---SEEEESSPPHHHHHHHHHHHHHHHHHHHHHTT-